Protein AF-A0A6I9QQ20-F1 (afdb_monomer_lite)

Sequence (145 aa):
MTYTHRDGSFVREESRDLIDRATTLIVEHTSESSSSVECSSVEDQVFTELMGPERYGRVRGYGVGVTPIQFSAMSRYTQECRQNNSTAEVRRLETQIQEMSQRHDLQMEELRRSYQTEIVSLRTQMDQITSFLCGFASHQVISYI

Foldseek 3Di:
DQDADPVRHGPDPVVVVLVVQLVVQLVVVCVVDPDPVCSVVSNVVSCCVSQNDDDAQDDPPPPPDDGPVNVVVVVVVVVVVVVVVVPVVVVVVVVVVVVVVVVVVVVVVVVVVVVVVVVVVVVVVVVVVVVVVVVVVVVVVVVPD

Secondary structure (DSSP, 8-state):
---B-TTS-BSSHHHHHHHHHHHHHHHHHHHH---TTSHHHHHHHHHHHHH-PPPTT--TTS-SS--HHHHHHHHHHHHHHHHHHHHHHHHHHHHHHHHHHHHHHHHHHHHHHHHHHHHHHHHHHHHHHHHHHHHHHHHHTGGG-

Radius of gyration: 36.72 Å; chains: 1; bounding box: 86×34×98 Å

Structure (mmCIF, N/CA/C/O backbone):
data_AF-A0A6I9QQ20-F1
#
_entry.id   AF-A0A6I9QQ20-F1
#
loop_
_atom_site.group_PDB
_atom_site.id
_atom_site.type_symbol
_atom_site.label_atom_id
_atom_site.label_alt_id
_atom_site.label_comp_id
_atom_site.label_asym_id
_atom_site.label_entity_id
_atom_site.label_seq_id
_atom_site.pdbx_PDB_ins_code
_atom_site.Cartn_x
_atom_site.Cartn_y
_atom_site.Cartn_z
_atom_site.occupancy
_atom_site.B_iso_or_equiv
_atom_site.auth_seq_id
_atom_site.auth_comp_id
_atom_site.auth_asym_id
_atom_site.auth_atom_id
_atom_site.pdbx_PDB_model_num
ATOM 1 N N . MET A 1 1 ? -26.723 -2.226 14.088 1.00 55.84 1 MET A N 1
ATOM 2 C CA . MET A 1 1 ? -25.850 -1.046 13.947 1.00 55.84 1 MET A CA 1
ATOM 3 C C . MET A 1 1 ? -25.151 -1.155 12.607 1.00 55.84 1 MET A C 1
ATOM 5 O O . MET A 1 1 ? -24.786 -2.270 12.264 1.00 55.84 1 MET A O 1
ATOM 9 N N . THR A 1 2 ? -25.135 -0.054 11.848 1.00 65.94 2 THR A N 1
ATOM 10 C CA . THR A 1 2 ? -24.687 0.062 10.440 1.00 65.94 2 THR A CA 1
ATOM 11 C C . THR A 1 2 ? -25.265 -0.989 9.490 1.00 65.94 2 THR A C 1
ATOM 13 O O . THR A 1 2 ? -24.549 -1.636 8.733 1.00 65.94 2 THR A O 1
ATOM 16 N N . TYR A 1 3 ? -26.590 -1.162 9.525 1.00 76.62 3 TYR A N 1
ATOM 17 C CA . TYR A 1 3 ? -27.270 -1.914 8.473 1.00 76.62 3 TYR A CA 1
ATOM 18 C C . TYR A 1 3 ? -27.456 -0.995 7.264 1.00 76.62 3 TYR A C 1
ATOM 20 O O . TYR A 1 3 ? -27.940 0.133 7.411 1.00 76.62 3 TYR A O 1
ATOM 28 N N . THR A 1 4 ? -27.068 -1.478 6.091 1.00 87.50 4 THR A N 1
ATOM 29 C CA . THR A 1 4 ? -27.287 -0.805 4.812 1.00 87.50 4 THR A CA 1
ATOM 30 C C . THR A 1 4 ? -28.262 -1.614 3.970 1.00 87.50 4 THR A C 1
ATOM 32 O O . THR A 1 4 ? -28.324 -2.845 4.047 1.00 87.50 4 THR A O 1
ATOM 35 N N . HIS A 1 5 ? -29.075 -0.916 3.186 1.00 87.44 5 HIS A N 1
ATOM 36 C CA . HIS A 1 5 ? -29.901 -1.541 2.165 1.00 87.44 5 HIS A CA 1
ATOM 37 C C . HIS A 1 5 ? -29.006 -2.088 1.036 1.00 87.44 5 HIS A C 1
ATOM 39 O O . HIS A 1 5 ? -27.813 -1.791 0.956 1.00 87.44 5 HIS A O 1
ATOM 45 N N . ARG A 1 6 ? -29.572 -2.900 0.132 1.00 90.00 6 ARG A N 1
ATOM 46 C CA . ARG A 1 6 ? -28.817 -3.466 -1.008 1.00 90.00 6 ARG A CA 1
ATOM 47 C C . ARG A 1 6 ? -28.244 -2.403 -1.953 1.00 90.00 6 ARG A C 1
ATOM 49 O O . ARG A 1 6 ? -27.331 -2.708 -2.708 1.00 90.00 6 ARG A O 1
ATOM 56 N N . ASP A 1 7 ? -28.790 -1.194 -1.915 1.00 88.81 7 ASP A N 1
ATOM 57 C CA . ASP A 1 7 ? -28.343 -0.025 -2.675 1.00 88.81 7 ASP A CA 1
ATOM 58 C C . ASP A 1 7 ? -27.189 0.742 -1.994 1.00 88.81 7 ASP A C 1
ATOM 60 O O . ASP A 1 7 ? -26.695 1.721 -2.545 1.00 88.81 7 ASP A O 1
ATOM 64 N N . GLY A 1 8 ? -26.749 0.308 -0.807 1.00 84.75 8 GLY A N 1
ATOM 65 C CA . GLY A 1 8 ? -25.695 0.959 -0.029 1.00 84.75 8 GLY A CA 1
ATOM 66 C C . GLY A 1 8 ? -26.171 2.133 0.830 1.00 84.75 8 GLY A C 1
ATOM 67 O O . GLY A 1 8 ? -25.368 2.696 1.572 1.00 84.75 8 GLY A O 1
ATOM 68 N N . SER A 1 9 ? -27.457 2.492 0.791 1.00 87.06 9 SER A N 1
ATOM 69 C CA . SER A 1 9 ? -28.008 3.541 1.649 1.00 87.06 9 SER A CA 1
ATOM 70 C C . SER A 1 9 ? -28.130 3.073 3.104 1.00 87.06 9 SER A C 1
ATOM 72 O O . SER A 1 9 ? -28.378 1.895 3.391 1.00 87.06 9 SER A O 1
ATOM 74 N N . PHE A 1 10 ? -27.944 3.997 4.052 1.00 87.38 10 PHE A N 1
ATOM 75 C CA . PHE A 1 10 ? -28.132 3.701 5.470 1.00 87.38 10 PHE A CA 1
ATOM 76 C C . PHE A 1 10 ? -29.610 3.478 5.776 1.00 87.38 10 PHE A C 1
ATOM 78 O O . PHE A 1 10 ? -30.455 4.301 5.437 1.00 87.38 10 PHE A O 1
ATOM 85 N N . VAL A 1 11 ? -29.906 2.388 6.484 1.00 88.56 11 VAL A N 1
ATOM 86 C CA . VAL A 1 11 ? -31.283 2.041 6.878 1.00 88.56 11 VAL A CA 1
ATOM 87 C C . VAL A 1 11 ? -31.830 2.987 7.953 1.00 88.56 11 VAL A C 1
ATOM 89 O O . VAL A 1 11 ? -33.040 3.095 8.136 1.00 88.56 11 VAL A O 1
ATOM 92 N N . ARG A 1 12 ? -30.950 3.673 8.692 1.00 88.19 12 ARG A N 1
ATOM 93 C CA . ARG A 1 12 ? -31.314 4.675 9.700 1.00 88.19 12 ARG A CA 1
ATOM 94 C C . ARG A 1 12 ? -30.511 5.946 9.489 1.00 88.19 12 ARG A C 1
ATOM 96 O O . ARG A 1 12 ? -29.294 5.864 9.330 1.00 88.19 12 ARG A O 1
ATOM 103 N N . GLU A 1 13 ? -31.184 7.086 9.603 1.00 87.38 13 GLU A N 1
ATOM 104 C CA . GLU A 1 13 ? -30.554 8.410 9.538 1.00 87.38 13 GLU A CA 1
ATOM 105 C C . GLU A 1 13 ? -29.483 8.571 10.623 1.00 87.38 13 GLU A C 1
ATOM 107 O O . GLU A 1 13 ? -28.357 8.932 10.320 1.00 87.38 13 GLU A O 1
ATOM 112 N N . GLU A 1 14 ? -29.758 8.104 11.847 1.00 88.38 14 GLU A N 1
ATOM 113 C CA . GLU A 1 14 ? -28.791 8.111 12.958 1.00 88.38 14 GLU A CA 1
ATOM 114 C C . GLU A 1 14 ? -27.454 7.432 12.610 1.00 88.38 14 GLU A C 1
ATOM 116 O O . GLU A 1 14 ? -26.406 7.793 13.136 1.00 88.38 14 GLU A O 1
ATOM 121 N N . SER A 1 15 ? -27.474 6.408 11.745 1.00 88.06 15 SER A N 1
ATOM 122 C CA . SER A 1 15 ? -26.243 5.737 11.309 1.00 88.06 15 SER A CA 1
ATOM 123 C C . SER A 1 15 ? -25.470 6.568 10.289 1.00 88.06 15 SER A C 1
ATOM 125 O O . SER A 1 15 ? -24.245 6.497 10.284 1.00 88.06 15 SER A O 1
ATOM 127 N N . ARG A 1 16 ? -26.168 7.345 9.452 1.00 88.81 16 ARG A N 1
ATOM 128 C CA . ARG A 1 16 ? -25.544 8.303 8.537 1.00 88.81 16 ARG A CA 1
ATOM 129 C C . ARG A 1 16 ? -24.888 9.428 9.334 1.00 88.81 16 ARG A C 1
ATOM 131 O O . ARG A 1 16 ? -23.698 9.654 9.150 1.00 88.81 16 ARG A O 1
ATOM 138 N N . ASP A 1 17 ? -25.621 10.032 10.267 1.00 91.38 17 ASP A N 1
ATOM 139 C CA . ASP A 1 17 ? -25.128 11.129 11.111 1.00 91.38 17 ASP A CA 1
ATOM 140 C C . ASP A 1 17 ? -23.896 10.718 11.926 1.00 91.38 17 ASP A C 1
ATOM 142 O O . ASP A 1 17 ? -22.939 11.478 12.061 1.00 91.38 17 ASP A O 1
ATOM 146 N N . LEU A 1 18 ? -23.886 9.486 12.447 1.00 90.44 18 LEU A N 1
ATOM 147 C CA . LEU A 1 18 ? -22.745 8.960 13.194 1.00 90.44 18 LEU A CA 1
ATOM 148 C C . LEU A 1 18 ? -21.483 8.867 12.327 1.00 90.44 18 LEU A C 1
ATOM 150 O O . LEU A 1 18 ? -20.398 9.212 12.794 1.00 90.44 18 LEU A O 1
ATOM 154 N N . ILE A 1 19 ? -21.619 8.391 11.086 1.00 89.69 19 ILE A N 1
ATOM 155 C CA . ILE A 1 19 ? -20.498 8.287 10.147 1.00 89.69 19 ILE A CA 1
ATOM 156 C C . ILE A 1 19 ? -20.031 9.676 9.718 1.00 89.69 19 ILE A C 1
ATOM 158 O O . ILE A 1 19 ? -18.830 9.915 9.721 1.00 89.69 19 ILE A O 1
ATOM 162 N N . ASP A 1 20 ? -20.955 10.590 9.421 1.00 92.31 20 ASP A N 1
ATOM 163 C CA . ASP A 1 20 ? -20.634 11.960 9.006 1.00 92.31 20 ASP A CA 1
ATOM 164 C C . ASP A 1 20 ? -19.887 12.733 10.106 1.00 92.31 20 ASP A C 1
ATOM 166 O O . ASP A 1 20 ? -18.843 13.360 9.879 1.00 92.31 20 ASP A O 1
ATOM 170 N N . ARG A 1 21 ? -20.351 12.589 11.353 1.00 93.75 21 ARG A N 1
ATOM 171 C CA . ARG A 1 21 ? -19.658 13.131 12.523 1.00 93.75 21 ARG A CA 1
ATOM 172 C C . ARG A 1 21 ? -18.279 12.496 12.698 1.00 93.75 21 ARG A C 1
ATOM 174 O O . ARG A 1 21 ? -17.317 13.215 12.948 1.00 93.75 21 ARG A O 1
ATOM 181 N N . ALA A 1 22 ? -18.155 11.178 12.532 1.00 91.75 22 ALA A N 1
ATOM 182 C CA . ALA A 1 22 ? -16.865 10.497 12.621 1.00 91.75 22 ALA A CA 1
ATOM 183 C C . ALA A 1 22 ? -15.871 10.999 11.569 1.00 91.75 22 ALA A C 1
ATOM 185 O O . ALA A 1 22 ? -14.727 11.298 11.902 1.00 91.75 22 ALA A O 1
ATOM 186 N N . THR A 1 23 ? -16.303 11.133 10.313 1.00 91.25 23 THR A N 1
ATOM 187 C CA . THR A 1 23 ? -15.448 11.639 9.235 1.00 91.25 23 THR A CA 1
ATOM 188 C C . THR A 1 23 ? -15.009 13.074 9.483 1.00 91.25 23 THR A C 1
ATOM 190 O O . THR A 1 23 ? -13.848 13.396 9.247 1.00 91.25 23 THR A O 1
ATOM 193 N N . THR A 1 24 ? -15.901 13.912 10.015 1.00 93.25 24 THR A N 1
ATOM 194 C CA . THR A 1 24 ? -15.581 15.303 10.359 1.00 93.25 24 THR A CA 1
ATOM 195 C C . THR A 1 24 ? -14.502 15.373 11.441 1.00 93.25 24 THR A C 1
ATOM 197 O O . THR A 1 24 ? -13.489 16.039 11.242 1.00 93.25 24 THR A O 1
ATOM 200 N N . LEU A 1 25 ? -14.662 14.615 12.532 1.00 91.69 25 LEU A N 1
ATOM 201 C CA . LEU A 1 25 ? -13.691 14.581 13.632 1.00 91.69 25 LEU A CA 1
ATOM 202 C C . LEU A 1 25 ? -12.325 14.035 13.192 1.00 91.69 25 LEU A C 1
ATOM 204 O O . LEU A 1 25 ? -11.288 14.541 13.612 1.00 91.69 25 LEU A O 1
ATOM 208 N N . ILE A 1 26 ? -12.297 13.026 12.312 1.00 89.50 26 ILE A N 1
ATOM 209 C CA . ILE A 1 26 ? -11.035 12.506 11.760 1.00 89.50 26 ILE A CA 1
ATOM 210 C C . ILE A 1 26 ? -10.298 13.602 10.990 1.00 89.50 26 ILE A C 1
ATOM 212 O O . ILE A 1 26 ? -9.090 13.760 11.165 1.00 89.50 26 ILE A O 1
ATOM 216 N N . VAL A 1 27 ? -11.002 14.359 10.145 1.00 89.00 27 VAL A N 1
ATOM 217 C CA . VAL A 1 27 ? -10.392 15.444 9.363 1.00 89.00 27 VAL A CA 1
ATOM 218 C C . VAL A 1 27 ? -9.857 16.541 10.281 1.00 89.00 27 VAL A C 1
ATOM 220 O O . VAL A 1 27 ? -8.718 16.967 10.096 1.00 89.00 27 VAL A O 1
ATOM 223 N N . GLU A 1 28 ? -10.634 16.947 11.286 1.00 87.12 28 GLU A N 1
ATOM 224 C CA . GLU A 1 28 ? -10.242 17.954 12.277 1.00 87.12 28 GLU A CA 1
ATOM 225 C C . GLU A 1 28 ? -8.947 17.550 13.000 1.00 87.12 28 GLU A C 1
ATOM 227 O O . GLU A 1 28 ? -7.921 18.217 12.857 1.00 87.12 28 GLU A O 1
ATOM 232 N N . HIS A 1 29 ? -8.929 16.386 13.647 1.00 83.56 29 HIS A N 1
ATOM 233 C CA . HIS A 1 29 ? -7.763 15.923 14.404 1.00 83.56 29 HIS A CA 1
ATOM 234 C C . HIS A 1 29 ? -6.536 15.606 13.533 1.00 83.56 29 HIS A C 1
ATOM 236 O O . HIS A 1 29 ? -5.397 15.788 13.967 1.00 83.56 29 HIS A O 1
ATOM 242 N N . THR A 1 30 ? -6.733 15.163 12.288 1.00 80.56 30 THR A N 1
ATOM 243 C CA . THR A 1 30 ? -5.616 14.904 11.359 1.00 80.56 30 THR A CA 1
ATOM 244 C C . THR A 1 30 ? -5.019 16.203 10.814 1.00 80.56 30 THR A C 1
ATOM 246 O O . THR A 1 30 ? -3.837 16.250 10.488 1.00 80.56 30 THR A O 1
ATOM 249 N N . SER A 1 31 ? -5.810 17.275 10.719 1.00 70.69 31 SER A N 1
ATOM 250 C CA . SER A 1 31 ? -5.309 18.586 10.292 1.00 70.69 31 SER A CA 1
ATOM 251 C C . SER A 1 31 ? -4.469 19.295 11.363 1.00 70.69 31 SER A C 1
ATOM 253 O O . SER A 1 31 ? -3.602 20.102 11.025 1.00 70.69 31 SER A O 1
ATOM 255 N N . GLU A 1 32 ? -4.665 18.945 12.636 1.00 64.00 32 GLU A N 1
ATOM 256 C CA . GLU A 1 32 ? -3.880 19.453 13.768 1.00 64.00 32 GLU A CA 1
ATOM 257 C C . GLU A 1 32 ? -2.598 18.640 14.015 1.00 64.00 32 GLU A C 1
ATOM 259 O O . GLU A 1 32 ? -1.575 19.200 14.420 1.00 64.00 32 GLU A O 1
ATOM 264 N N . SER A 1 33 ? -2.616 17.334 13.727 1.00 59.97 33 SER A N 1
ATOM 265 C CA . SER A 1 33 ? -1.467 16.448 13.924 1.00 59.97 33 SER A CA 1
ATOM 266 C C . SER A 1 33 ? -0.701 16.187 12.624 1.00 59.97 33 SER A C 1
ATOM 268 O O . SER A 1 33 ? -1.092 15.404 11.762 1.00 59.97 33 SER A O 1
ATOM 270 N N . SER A 1 34 ? 0.460 16.824 12.488 1.00 56.81 34 SER A N 1
ATOM 271 C CA . SER A 1 34 ? 1.343 16.705 11.318 1.00 56.81 34 SER A CA 1
ATOM 272 C C . SER A 1 34 ? 2.273 15.477 11.351 1.00 56.81 34 SER A C 1
ATOM 274 O O . SER A 1 34 ? 3.197 15.388 10.540 1.00 56.81 34 SER A O 1
ATOM 276 N N . SER A 1 35 ? 2.058 14.508 12.257 1.00 57.41 35 SER A N 1
ATOM 277 C CA . SER A 1 35 ? 2.934 13.334 12.399 1.00 57.41 35 SER A CA 1
ATOM 278 C C . SER A 1 35 ? 2.193 11.994 12.273 1.00 57.41 35 SER A C 1
ATOM 280 O O . SER A 1 35 ? 1.206 11.719 12.949 1.00 57.41 35 SER A O 1
ATOM 282 N N . SER A 1 36 ? 2.731 11.101 11.435 1.00 56.22 36 SER A N 1
ATOM 283 C CA . SER A 1 36 ? 2.198 9.751 11.174 1.00 56.22 36 SER A CA 1
ATOM 284 C C . SER A 1 36 ? 2.167 8.827 12.405 1.00 56.22 36 SER A C 1
ATOM 286 O O . SER A 1 36 ? 1.594 7.741 12.326 1.00 56.22 36 SER A O 1
ATOM 288 N N . VAL A 1 37 ? 2.792 9.216 13.521 1.00 52.88 37 VAL A N 1
ATOM 289 C CA . VAL A 1 37 ? 2.860 8.415 14.756 1.00 52.88 37 VAL A CA 1
ATOM 290 C C . VAL A 1 37 ? 1.584 8.571 15.598 1.00 52.88 37 VAL A C 1
ATOM 292 O O . VAL A 1 37 ? 1.302 7.727 16.443 1.00 52.88 37 VAL A O 1
ATOM 295 N N . GLU A 1 38 ? 0.764 9.592 15.335 1.00 56.91 38 GLU A N 1
ATOM 296 C CA . GLU A 1 38 ? -0.429 9.898 16.136 1.00 56.91 38 GLU A CA 1
ATOM 297 C C . GLU A 1 38 ? -1.741 9.362 15.547 1.00 56.91 38 GLU A C 1
ATOM 299 O O . GLU A 1 38 ? -2.786 9.494 16.177 1.00 56.91 38 GLU A O 1
ATOM 304 N N . CYS A 1 39 ? -1.719 8.696 14.387 1.00 58.69 39 CYS A N 1
ATOM 305 C CA . CYS A 1 39 ? -2.946 8.234 13.724 1.00 58.69 39 CYS A CA 1
ATOM 306 C C . CYS A 1 39 ? -3.780 7.281 14.607 1.00 58.69 39 CYS A C 1
ATOM 308 O O . CYS A 1 39 ? -4.996 7.437 14.695 1.00 58.69 39 CYS A O 1
ATOM 310 N N . SER A 1 40 ? -3.137 6.382 15.367 1.00 63.94 40 SER A N 1
ATOM 311 C CA . SER A 1 40 ? -3.844 5.527 16.336 1.00 63.94 40 SER A CA 1
ATOM 312 C C . SER A 1 40 ? -4.439 6.315 17.509 1.00 63.94 40 SER A C 1
ATOM 314 O O . SER A 1 40 ? -5.470 5.930 18.047 1.00 63.94 40 SER A O 1
ATOM 316 N N . SER A 1 41 ? -3.810 7.429 17.906 1.00 76.31 41 SER A N 1
ATOM 317 C CA . SER A 1 41 ? -4.339 8.316 18.949 1.00 76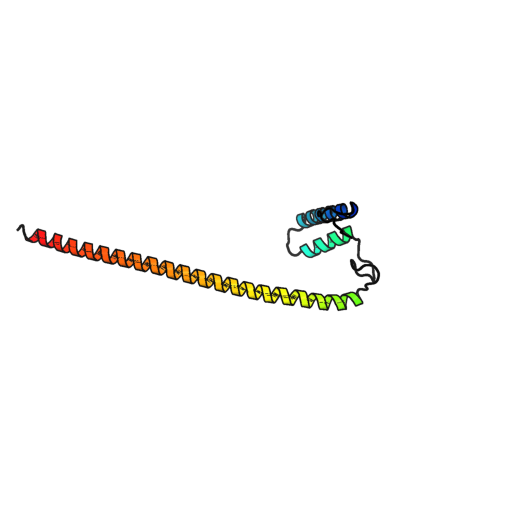.31 41 SER A CA 1
ATOM 318 C C . SER A 1 41 ? -5.555 9.090 18.446 1.00 76.31 41 SER A C 1
ATOM 320 O O . SER A 1 41 ? -6.504 9.279 19.200 1.00 76.31 41 SER A O 1
ATOM 322 N N . VAL A 1 42 ? -5.544 9.516 17.180 1.00 84.31 42 VAL A N 1
ATOM 323 C CA . VAL A 1 42 ? -6.677 10.209 16.554 1.00 84.31 42 VAL A CA 1
ATOM 324 C C . VAL A 1 42 ? -7.889 9.283 16.467 1.00 84.31 42 VAL A C 1
ATOM 326 O O . VAL A 1 42 ? -8.977 9.669 16.885 1.00 84.31 42 VAL A O 1
ATOM 329 N N . GLU A 1 43 ? -7.710 8.041 16.008 1.00 85.00 43 GLU A N 1
ATOM 330 C CA . GLU A 1 43 ? -8.796 7.052 15.970 1.00 85.00 43 GLU A CA 1
ATOM 331 C C . GLU A 1 43 ? -9.408 6.822 17.362 1.00 85.00 43 GLU A C 1
ATOM 333 O O . GLU A 1 43 ? -10.633 6.848 17.518 1.00 85.00 43 GLU A O 1
ATOM 338 N N . ASP A 1 44 ? -8.569 6.661 18.390 1.00 86.00 44 ASP A N 1
ATOM 339 C CA . ASP A 1 44 ? -9.023 6.473 19.769 1.00 86.00 44 ASP A CA 1
ATOM 340 C C . ASP A 1 44 ? -9.747 7.707 20.328 1.00 86.00 44 ASP A C 1
ATOM 342 O O . ASP A 1 44 ? -10.742 7.557 21.048 1.00 86.00 44 ASP A O 1
ATOM 346 N N . GLN A 1 45 ? -9.288 8.919 20.004 1.00 87.69 45 GLN A N 1
ATOM 347 C CA . GLN A 1 45 ? -9.927 10.178 20.403 1.00 87.69 45 GLN A CA 1
ATOM 348 C C . GLN A 1 45 ? -11.305 10.326 19.758 1.00 87.69 45 GLN A C 1
ATOM 350 O O . GLN A 1 45 ? -12.298 10.455 20.479 1.00 87.69 45 GLN A O 1
ATOM 355 N N . VAL A 1 46 ? -11.384 10.184 18.431 1.00 91.06 46 VAL A N 1
ATOM 356 C CA . VAL A 1 46 ? -12.641 10.234 17.668 1.00 91.06 46 VAL A CA 1
ATOM 357 C C . VAL A 1 46 ? -13.631 9.206 18.212 1.00 91.06 46 VAL A C 1
ATOM 359 O O . VAL A 1 46 ? -14.791 9.513 18.491 1.00 91.06 46 VAL A O 1
ATOM 362 N N . PHE A 1 47 ? -13.177 7.971 18.427 1.00 87.62 47 PHE A N 1
ATOM 363 C CA . PHE A 1 47 ? -14.036 6.908 18.933 1.00 87.62 47 PHE A CA 1
ATOM 364 C C . PHE A 1 47 ? -14.512 7.172 20.370 1.00 87.62 47 PHE A C 1
ATOM 366 O O . PHE A 1 47 ? -15.662 6.877 20.702 1.00 87.62 47 PHE A O 1
ATOM 373 N N . THR A 1 48 ? -13.667 7.769 21.218 1.00 88.44 48 THR A N 1
ATOM 374 C CA . THR A 1 48 ? -14.046 8.205 22.572 1.00 88.44 48 THR A CA 1
ATOM 375 C C . THR A 1 48 ? -15.090 9.313 22.542 1.00 88.44 48 THR A C 1
ATOM 377 O O . THR A 1 48 ? -16.014 9.295 23.352 1.00 88.44 48 THR A O 1
ATOM 380 N N . GLU A 1 49 ? -14.984 10.258 21.615 1.00 90.25 49 GLU A N 1
ATOM 381 C CA . GLU A 1 49 ? -15.937 11.359 21.509 1.00 90.25 49 GLU A CA 1
ATOM 382 C C . GLU A 1 49 ? -17.305 10.909 20.970 1.00 90.25 49 GLU A C 1
ATOM 384 O O . GLU A 1 49 ? -18.356 11.401 21.396 1.00 90.25 49 GLU A O 1
ATOM 389 N N . LEU A 1 50 ? -17.308 9.935 20.057 1.00 89.56 50 LEU A N 1
ATOM 390 C CA . LEU A 1 50 ? -18.531 9.373 19.488 1.00 89.56 50 LEU A CA 1
ATOM 391 C C . LEU A 1 50 ? -19.240 8.417 20.452 1.00 89.56 50 LEU A C 1
ATOM 393 O O . LEU A 1 50 ? -20.454 8.501 20.623 1.00 89.56 50 LEU A O 1
ATOM 397 N N . MET A 1 51 ? -18.494 7.495 21.068 1.00 85.00 51 MET A N 1
ATOM 398 C CA . MET A 1 51 ? -19.055 6.397 21.871 1.00 85.00 51 MET A CA 1
ATOM 399 C C . MET A 1 51 ? -19.025 6.665 23.379 1.00 85.00 51 MET A C 1
ATOM 401 O O . MET A 1 51 ? -19.638 5.928 24.157 1.00 85.00 51 MET A O 1
ATOM 405 N N . GLY A 1 52 ? -18.320 7.711 23.798 1.00 87.19 52 GLY A N 1
ATOM 406 C CA . GLY A 1 52 ? -18.056 8.037 25.190 1.00 87.19 52 GLY A CA 1
ATOM 407 C C . GLY A 1 52 ? -16.807 7.344 25.758 1.00 87.19 52 GLY A C 1
ATOM 408 O O . GLY A 1 52 ? -16.254 6.402 25.171 1.00 87.19 52 GLY A O 1
ATOM 409 N N . PRO A 1 53 ? -16.358 7.797 26.943 1.00 84.44 53 PRO A N 1
ATOM 410 C CA . PRO A 1 53 ? -15.236 7.195 27.643 1.00 84.44 53 PRO A CA 1
ATOM 411 C C . PRO A 1 53 ? -15.565 5.782 28.121 1.00 84.44 53 PRO A C 1
ATOM 413 O O . PRO A 1 53 ? -16.703 5.443 28.468 1.00 84.44 53 PRO A O 1
ATOM 416 N N . GLU A 1 54 ? -14.530 4.953 28.169 1.00 83.88 54 GLU A N 1
ATOM 417 C CA . GLU A 1 54 ? -14.625 3.592 28.672 1.00 83.88 54 GLU A CA 1
ATOM 418 C C . GLU A 1 54 ? -14.945 3.576 30.173 1.00 83.88 54 GLU A C 1
ATOM 420 O O . GLU A 1 54 ? -14.434 4.378 30.956 1.00 83.88 54 GLU A O 1
ATOM 425 N N . ARG A 1 55 ? -15.837 2.669 30.585 1.00 82.44 55 ARG A N 1
ATOM 426 C CA . ARG A 1 55 ? -16.291 2.558 31.977 1.00 82.44 55 ARG A CA 1
ATOM 427 C C . ARG A 1 55 ? -15.567 1.420 32.679 1.00 82.44 55 ARG A C 1
ATOM 429 O O . ARG A 1 55 ? -15.338 0.367 32.090 1.00 82.44 55 ARG A O 1
ATOM 436 N N . TYR A 1 56 ? -15.284 1.604 33.967 1.00 82.25 56 TYR A N 1
ATOM 437 C CA . TYR A 1 56 ? -14.593 0.598 34.771 1.00 82.25 56 TYR A CA 1
ATOM 438 C C . TYR A 1 56 ? -15.271 -0.781 34.685 1.00 82.25 56 TYR A C 1
ATOM 440 O O . TYR A 1 56 ? -16.487 -0.908 34.849 1.00 82.25 56 TYR A O 1
ATOM 448 N N . GLY A 1 57 ? -14.466 -1.815 34.428 1.00 78.19 57 GLY A N 1
ATOM 449 C CA . GLY A 1 57 ? -14.913 -3.207 34.368 1.00 78.19 57 GLY A CA 1
ATOM 450 C C . GLY A 1 57 ? -15.638 -3.616 33.081 1.00 78.19 57 GLY A C 1
ATOM 451 O O . GLY A 1 57 ? -16.171 -4.723 33.036 1.00 78.19 57 GLY A O 1
ATOM 452 N N . ARG A 1 58 ? -15.669 -2.776 32.039 1.00 79.81 58 ARG A N 1
ATOM 453 C CA . ARG A 1 58 ? -16.301 -3.095 30.747 1.00 79.81 58 ARG A CA 1
ATOM 454 C C . ARG A 1 58 ? -15.371 -2.766 29.593 1.00 79.81 58 ARG A C 1
ATOM 456 O O . ARG A 1 58 ? -14.708 -1.742 29.653 1.00 79.81 58 ARG A O 1
ATOM 463 N N . VAL A 1 59 ? -15.379 -3.612 28.562 1.00 81.00 59 VAL A N 1
ATOM 464 C CA . VAL A 1 59 ? -14.611 -3.377 27.332 1.00 81.00 59 VAL A CA 1
ATOM 465 C C . VAL A 1 59 ? -15.462 -2.648 26.296 1.00 81.00 59 VAL A C 1
ATOM 467 O O . VAL A 1 59 ? -16.541 -3.114 25.914 1.00 81.00 59 VAL A O 1
ATOM 470 N N . ARG A 1 60 ? -14.984 -1.492 25.838 1.00 80.62 60 ARG A N 1
ATOM 471 C CA . ARG A 1 60 ? -15.657 -0.641 24.852 1.00 80.62 60 ARG A CA 1
ATOM 472 C C . ARG A 1 60 ? -15.839 -1.373 23.517 1.00 80.62 60 ARG A C 1
ATOM 474 O O . ARG A 1 60 ? -14.936 -2.044 23.039 1.00 80.62 60 ARG A O 1
ATOM 481 N N . GLY A 1 61 ? -17.024 -1.253 22.910 1.00 79.19 61 GLY A N 1
ATOM 482 C CA . GLY A 1 61 ? -17.354 -1.881 21.619 1.00 79.19 61 GLY A CA 1
ATOM 483 C C . GLY A 1 61 ? -17.818 -3.346 21.682 1.00 79.19 61 GLY A C 1
ATOM 484 O O . GLY A 1 61 ? -18.347 -3.845 20.694 1.00 79.19 61 GLY A O 1
ATOM 485 N N . TYR A 1 62 ? -17.718 -4.019 22.835 1.00 78.56 62 TYR A N 1
ATOM 486 C CA . TYR A 1 62 ? -18.072 -5.443 22.987 1.00 78.56 62 TYR A CA 1
ATOM 487 C C . TYR A 1 62 ? -19.441 -5.692 23.648 1.00 78.56 62 TYR A C 1
ATOM 489 O O . TYR A 1 62 ? -19.783 -6.821 23.997 1.00 78.56 62 TYR A O 1
ATOM 497 N N . GLY A 1 63 ? -20.251 -4.642 23.810 1.00 70.56 63 GLY A N 1
ATOM 498 C CA . GLY A 1 63 ? -21.581 -4.730 24.413 1.00 70.56 63 GLY A CA 1
ATOM 499 C C . GLY A 1 63 ? -21.560 -4.920 25.934 1.00 70.56 63 GLY A C 1
ATOM 500 O O . GLY A 1 63 ? -20.606 -4.568 26.628 1.00 70.56 63 GLY A O 1
ATOM 501 N N . VAL A 1 64 ? -22.660 -5.434 26.485 1.00 66.44 64 VAL A N 1
ATOM 502 C CA . VAL A 1 64 ? -22.795 -5.688 27.926 1.00 66.44 64 VAL A CA 1
ATOM 503 C C . VAL A 1 64 ? -22.238 -7.077 28.240 1.00 66.44 64 VAL A C 1
ATOM 505 O O . VAL A 1 64 ? -22.803 -8.067 27.793 1.00 66.44 64 VAL A O 1
ATOM 508 N N . GLY A 1 65 ? -21.165 -7.158 29.034 1.00 67.44 65 GLY A N 1
ATOM 509 C CA . GLY A 1 65 ? -20.718 -8.418 29.648 1.00 67.44 65 GLY A CA 1
ATOM 510 C C . GLY A 1 65 ? -19.253 -8.793 29.433 1.00 67.44 65 GLY A C 1
ATOM 511 O O . GLY A 1 65 ? -18.739 -9.608 30.194 1.00 67.44 65 GLY A O 1
ATOM 512 N N . VAL A 1 66 ? -18.555 -8.186 28.469 1.00 72.38 66 VAL A N 1
ATOM 513 C CA . VAL A 1 66 ? -17.120 -8.448 28.287 1.00 72.38 66 VAL A CA 1
ATOM 514 C C . VAL A 1 66 ? -16.316 -7.633 29.293 1.00 72.38 66 VAL A C 1
ATOM 516 O O . VAL A 1 66 ? -16.363 -6.400 29.309 1.00 72.38 66 VAL A O 1
ATOM 519 N N . THR A 1 67 ? -15.576 -8.343 30.142 1.00 77.50 67 THR A N 1
ATOM 520 C CA . THR A 1 67 ? -14.646 -7.754 31.111 1.00 77.50 67 THR A CA 1
ATOM 521 C C . THR A 1 67 ? -13.221 -7.738 30.546 1.00 77.50 67 THR A C 1
ATOM 523 O O . THR A 1 67 ? -12.866 -8.621 29.758 1.00 77.50 67 THR A O 1
ATOM 526 N N . PRO A 1 68 ? -12.365 -6.781 30.956 1.00 74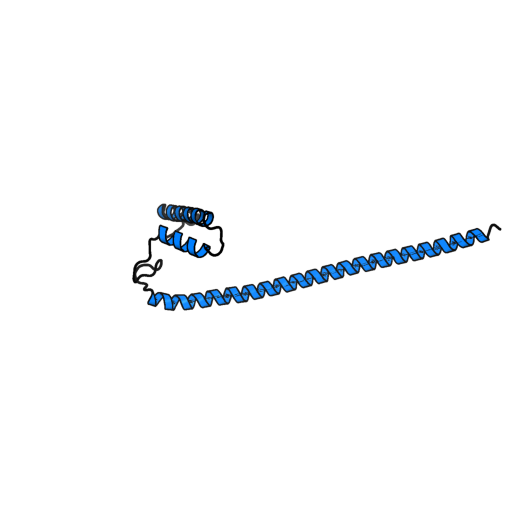.25 68 PRO A N 1
ATOM 527 C CA . PRO A 1 68 ? -10.995 -6.667 30.443 1.00 74.25 68 PRO A CA 1
ATOM 528 C C . PRO A 1 68 ? -10.179 -7.965 30.531 1.00 74.25 68 PRO A C 1
ATOM 530 O O . PRO A 1 68 ? -9.414 -8.286 29.624 1.00 74.25 68 PRO A O 1
ATOM 533 N N . ILE A 1 69 ? -10.388 -8.761 31.586 1.00 75.94 69 ILE A N 1
ATOM 534 C CA . ILE A 1 69 ? -9.686 -10.036 31.791 1.00 75.94 69 ILE A CA 1
ATOM 535 C C . ILE A 1 69 ? -10.032 -11.028 30.673 1.00 75.94 69 ILE A C 1
ATOM 537 O O . ILE A 1 69 ? -9.137 -11.604 30.057 1.00 75.94 69 ILE A O 1
ATOM 541 N N . GLN A 1 70 ? -11.318 -11.180 30.355 1.00 72.50 70 GLN A N 1
ATOM 542 C CA . GLN A 1 70 ? -11.776 -12.072 29.286 1.00 72.50 70 GLN A CA 1
ATOM 543 C C . GLN A 1 70 ? -11.297 -11.595 27.910 1.00 72.50 70 GLN A C 1
ATOM 545 O O . GLN A 1 70 ? -10.906 -12.407 27.071 1.00 72.50 70 GLN A O 1
ATOM 550 N N . PHE A 1 71 ? -11.259 -10.278 27.696 1.00 72.94 71 PHE A N 1
ATOM 551 C CA . PHE A 1 71 ? -10.772 -9.699 26.450 1.00 72.94 71 PHE A CA 1
ATOM 552 C C . PHE A 1 71 ? -9.265 -9.890 26.250 1.00 72.94 71 PHE A C 1
ATOM 554 O O . PHE A 1 71 ? -8.834 -10.241 25.156 1.00 72.94 71 PHE A O 1
ATOM 561 N N . SER A 1 72 ? -8.452 -9.742 27.299 1.00 72.00 72 SER A N 1
ATOM 562 C CA . SER A 1 72 ? -6.992 -9.905 27.198 1.00 72.00 72 SER A CA 1
ATOM 563 C C . SER A 1 72 ? -6.557 -11.316 26.775 1.00 72.00 72 SER A C 1
ATOM 565 O O . SER A 1 72 ? -5.549 -11.486 26.087 1.00 72.00 72 SER A O 1
ATOM 567 N N . ALA A 1 73 ? -7.326 -12.347 27.136 1.00 68.94 73 ALA A N 1
ATOM 568 C CA . ALA A 1 73 ? -7.100 -13.706 26.654 1.00 68.94 73 ALA A CA 1
ATOM 569 C C . ALA A 1 73 ? -7.394 -13.841 25.148 1.00 68.94 73 ALA A C 1
ATOM 571 O O . ALA A 1 73 ? -6.609 -14.460 24.435 1.00 68.94 73 ALA A O 1
ATOM 572 N N . MET A 1 74 ? -8.470 -13.212 24.664 1.00 65.62 74 MET A N 1
ATOM 573 C CA . MET A 1 74 ? -8.871 -13.228 23.252 1.00 65.62 74 MET A CA 1
ATOM 574 C C . MET A 1 74 ? -7.943 -12.386 22.362 1.00 65.62 74 MET A C 1
ATOM 576 O O . MET A 1 74 ? -7.540 -12.822 21.287 1.00 65.62 74 MET A O 1
ATOM 580 N N . SER A 1 75 ? -7.565 -11.194 22.830 1.00 66.62 75 SER A N 1
ATOM 581 C CA . SER A 1 75 ? -6.746 -10.235 22.081 1.00 66.62 75 SER A CA 1
ATOM 582 C C . SER A 1 75 ? -5.379 -10.816 21.694 1.00 66.62 75 SER A C 1
ATOM 584 O O . SER A 1 75 ? -4.931 -10.656 20.556 1.00 66.62 75 SER A O 1
ATOM 586 N N . ARG A 1 76 ? -4.759 -11.601 22.588 1.00 63.19 76 ARG A N 1
ATOM 587 C CA . ARG A 1 76 ? -3.491 -12.302 22.311 1.00 63.19 76 ARG A CA 1
ATOM 588 C C . ARG A 1 76 ? -3.593 -13.266 21.126 1.00 63.19 76 ARG A C 1
ATOM 590 O O . ARG A 1 76 ? -2.713 -13.263 20.273 1.00 63.19 76 ARG A O 1
ATOM 597 N N . TYR A 1 77 ? -4.692 -14.013 21.030 1.00 60.25 77 TYR A N 1
ATOM 598 C CA . TYR A 1 77 ? -4.924 -14.947 19.926 1.00 60.25 77 TYR A CA 1
ATOM 599 C C . TYR A 1 77 ? -5.070 -14.221 18.579 1.00 60.25 77 TYR A C 1
ATOM 601 O O . TYR A 1 77 ? -4.514 -14.638 17.562 1.00 60.25 77 TYR A O 1
ATOM 609 N N . THR A 1 78 ? -5.778 -13.088 18.563 1.00 60.38 78 THR A N 1
ATOM 610 C CA . THR A 1 78 ? -5.969 -12.296 17.337 1.00 60.38 78 THR A CA 1
ATOM 611 C C . THR A 1 78 ? -4.717 -11.530 16.909 1.00 60.38 78 THR A C 1
ATOM 613 O O . THR A 1 78 ? -4.496 -11.348 15.711 1.00 60.38 78 THR A O 1
ATOM 616 N N . GLN A 1 79 ? -3.882 -11.106 17.861 1.00 62.72 79 GLN A N 1
ATOM 617 C CA . GLN A 1 79 ? -2.654 -10.364 17.581 1.00 62.72 79 GLN A CA 1
ATOM 618 C C . GLN A 1 79 ? -1.616 -11.234 16.861 1.00 62.72 79 GLN A C 1
ATOM 620 O O . GLN A 1 79 ? -1.062 -10.810 15.845 1.00 62.72 79 GLN A O 1
ATOM 625 N N . GLU A 1 80 ? -1.411 -12.470 17.327 1.00 59.91 80 GLU A N 1
ATOM 626 C CA . GLU A 1 80 ? -0.490 -13.422 16.690 1.00 59.91 80 GLU A CA 1
ATOM 627 C C . GLU A 1 80 ? -0.902 -13.732 15.243 1.00 59.91 80 GLU A C 1
ATOM 629 O O . GLU A 1 80 ? -0.065 -13.741 14.338 1.00 59.91 80 GLU A O 1
ATOM 634 N N . CYS A 1 81 ? -2.203 -13.895 14.983 1.00 55.88 81 CYS A N 1
ATOM 635 C CA . CYS A 1 81 ? -2.716 -14.134 13.631 1.00 55.88 81 CYS A CA 1
ATOM 636 C C . CYS A 1 81 ? -2.463 -12.949 12.680 1.00 55.88 81 CYS A C 1
ATOM 638 O O . CYS A 1 81 ? -2.214 -13.140 11.488 1.00 55.88 81 CYS A O 1
ATOM 640 N N . ARG A 1 82 ? -2.516 -11.716 13.197 1.00 58.22 82 ARG A N 1
ATOM 641 C CA . ARG A 1 82 ? -2.350 -10.488 12.409 1.00 58.22 82 ARG A CA 1
ATOM 642 C C . ARG A 1 82 ? -0.880 -10.208 12.075 1.00 58.22 82 ARG A C 1
ATOM 644 O O . ARG A 1 82 ? -0.576 -9.778 10.965 1.00 58.22 82 ARG A O 1
ATOM 651 N N . GLN A 1 83 ? 0.035 -10.498 13.001 1.00 58.94 83 GLN A N 1
ATOM 652 C CA . GLN A 1 83 ? 1.474 -10.269 12.815 1.00 58.94 83 GLN A CA 1
ATOM 653 C C . GLN A 1 83 ? 2.141 -11.303 11.899 1.00 58.94 83 GLN A C 1
ATO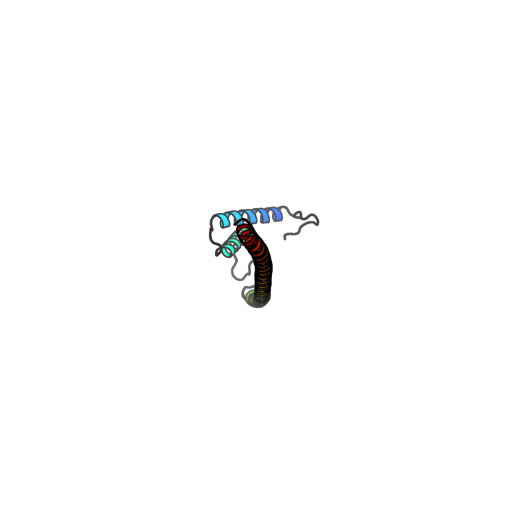M 655 O O . GLN A 1 83 ? 3.000 -10.935 11.094 1.00 58.94 83 GLN A O 1
ATOM 660 N N . ASN A 1 84 ? 1.721 -12.568 11.955 1.00 60.31 84 ASN A N 1
ATOM 661 C CA . ASN A 1 84 ? 2.362 -13.636 11.182 1.00 60.31 84 ASN A CA 1
ATOM 662 C C . ASN A 1 84 ? 2.053 -13.561 9.676 1.00 60.31 84 ASN A C 1
ATOM 664 O O . ASN A 1 84 ? 2.945 -13.768 8.856 1.00 60.31 84 ASN A O 1
ATOM 668 N N . ASN A 1 85 ? 0.824 -13.195 9.298 1.00 61.44 85 ASN A N 1
ATOM 669 C CA . ASN A 1 85 ? 0.432 -13.133 7.885 1.00 61.44 85 ASN A CA 1
ATOM 670 C C . ASN A 1 85 ? 1.001 -11.903 7.162 1.00 61.44 85 ASN A C 1
ATOM 672 O O . ASN A 1 85 ? 1.406 -12.001 6.008 1.00 61.44 85 ASN A O 1
ATOM 676 N N . SER A 1 86 ? 1.074 -10.748 7.833 1.00 68.75 86 SER A N 1
ATOM 677 C CA . SER A 1 86 ? 1.541 -9.512 7.191 1.00 68.75 86 SER A CA 1
ATOM 678 C C . SER A 1 86 ? 3.059 -9.477 7.009 1.00 68.75 86 SER A C 1
ATOM 680 O O . SER A 1 86 ? 3.540 -8.954 6.012 1.00 68.75 86 SER A O 1
ATOM 682 N N . THR A 1 87 ? 3.832 -10.008 7.956 1.00 76.25 87 THR A N 1
ATOM 683 C CA . THR A 1 87 ? 5.301 -9.881 7.927 1.00 76.25 87 THR A CA 1
ATOM 684 C C . THR A 1 87 ? 5.960 -10.856 6.954 1.00 76.25 87 THR A C 1
ATOM 686 O O . THR A 1 87 ? 6.895 -10.483 6.244 1.00 76.25 87 THR A O 1
ATOM 689 N N . ALA A 1 88 ? 5.459 -12.091 6.878 1.00 81.69 88 ALA A N 1
ATOM 690 C CA . ALA A 1 88 ? 5.960 -13.089 5.940 1.00 81.69 88 ALA A CA 1
ATOM 691 C C . ALA A 1 88 ? 5.637 -12.715 4.485 1.00 81.69 88 ALA A C 1
ATOM 693 O O . ALA A 1 88 ? 6.503 -12.824 3.617 1.00 81.69 88 ALA A O 1
ATOM 694 N N . GLU A 1 89 ? 4.421 -12.227 4.229 1.00 84.06 89 GLU A N 1
ATOM 695 C CA . GLU A 1 89 ? 3.991 -11.861 2.879 1.00 84.06 89 GLU A CA 1
ATOM 696 C C . GLU A 1 89 ? 4.703 -10.603 2.367 1.00 84.06 89 GLU A C 1
ATOM 698 O O . GLU A 1 89 ? 5.143 -10.581 1.220 1.00 84.06 89 GLU A O 1
ATOM 703 N N . VAL A 1 90 ? 4.920 -9.596 3.223 1.00 88.25 90 VAL A N 1
ATOM 704 C CA . VAL A 1 90 ? 5.721 -8.412 2.861 1.00 88.25 90 VAL A CA 1
ATOM 705 C C . VAL A 1 90 ? 7.140 -8.819 2.468 1.00 88.25 90 VAL A C 1
ATOM 707 O O . VAL A 1 90 ? 7.596 -8.452 1.390 1.00 88.25 90 VAL A O 1
ATOM 710 N N . ARG A 1 91 ? 7.804 -9.670 3.261 1.00 89.50 91 ARG A N 1
ATOM 711 C CA . ARG A 1 91 ? 9.152 -10.161 2.932 1.00 89.50 91 ARG A CA 1
ATOM 712 C C . ARG A 1 91 ? 9.178 -10.944 1.613 1.00 89.50 91 ARG A C 1
ATOM 714 O O . ARG A 1 91 ? 10.122 -10.823 0.829 1.00 89.50 91 ARG A O 1
ATOM 721 N N . ARG A 1 92 ? 8.146 -11.756 1.352 1.00 94.44 92 ARG A N 1
ATOM 722 C CA . ARG A 1 92 ? 8.010 -12.506 0.093 1.00 94.44 92 ARG A CA 1
ATOM 723 C C . ARG A 1 92 ? 7.918 -11.555 -1.101 1.00 94.44 92 ARG A C 1
ATOM 725 O O . ARG A 1 92 ? 8.616 -11.757 -2.094 1.00 94.44 92 ARG A O 1
ATOM 732 N N . LEU A 1 93 ? 7.084 -10.523 -0.992 1.00 95.69 93 LEU A N 1
ATOM 733 C CA . LEU A 1 93 ? 6.899 -9.516 -2.035 1.00 95.69 93 LEU A CA 1
ATOM 734 C C . LEU A 1 93 ? 8.162 -8.676 -2.254 1.00 95.69 93 LEU A C 1
ATOM 736 O O . LEU A 1 93 ? 8.553 -8.476 -3.400 1.00 95.69 93 LEU A O 1
ATOM 740 N N . GLU A 1 94 ? 8.841 -8.253 -1.188 1.00 95.94 94 GLU A N 1
ATOM 741 C CA . GLU A 1 94 ? 10.127 -7.544 -1.271 1.00 95.94 94 GLU A CA 1
ATOM 742 C C . GLU A 1 94 ? 11.162 -8.353 -2.058 1.00 95.94 94 GLU A C 1
ATOM 744 O O . GLU A 1 94 ? 11.798 -7.833 -2.976 1.00 95.94 94 GLU A O 1
ATOM 749 N N . THR A 1 95 ? 11.270 -9.650 -1.759 1.00 96.56 95 THR A N 1
ATOM 750 C CA . THR A 1 95 ? 12.192 -10.555 -2.462 1.00 96.56 95 THR A CA 1
ATOM 751 C C . THR A 1 95 ? 11.842 -10.653 -3.951 1.00 96.56 95 THR A C 1
ATOM 753 O O . THR A 1 95 ? 12.723 -10.596 -4.808 1.00 96.56 95 THR A O 1
ATOM 756 N N . GLN A 1 96 ? 10.550 -10.747 -4.279 1.00 97.25 96 GLN A N 1
ATOM 757 C CA . GLN A 1 96 ? 10.073 -10.824 -5.661 1.00 97.25 96 GLN A CA 1
ATOM 758 C C . GLN A 1 96 ? 10.343 -9.530 -6.447 1.00 97.25 96 GLN A C 1
ATOM 760 O O . GLN A 1 96 ? 10.735 -9.584 -7.614 1.00 97.25 96 GLN A O 1
ATOM 765 N N . ILE A 1 97 ? 10.157 -8.367 -5.817 1.00 97.12 97 ILE A N 1
ATOM 766 C CA . ILE A 1 97 ? 10.457 -7.060 -6.418 1.00 97.12 97 ILE A CA 1
ATOM 767 C C . ILE A 1 97 ? 11.958 -6.938 -6.687 1.00 97.12 97 ILE A C 1
ATOM 769 O O . ILE A 1 97 ? 12.355 -6.525 -7.778 1.00 97.12 97 ILE A O 1
ATOM 773 N N . GLN A 1 98 ? 12.789 -7.343 -5.727 1.00 97.50 98 GLN A N 1
ATOM 774 C CA . GLN A 1 98 ? 14.240 -7.314 -5.874 1.00 97.50 98 GLN A CA 1
ATOM 775 C C . GLN A 1 98 ? 14.709 -8.204 -7.033 1.00 97.50 98 GLN A C 1
ATOM 777 O O . GLN A 1 98 ? 15.538 -7.778 -7.837 1.00 97.50 98 GLN A O 1
ATOM 782 N N . GLU A 1 99 ? 14.156 -9.411 -7.160 1.00 97.44 99 GLU A N 1
ATOM 783 C CA . GLU A 1 99 ? 14.487 -10.321 -8.259 1.00 97.44 99 GLU A CA 1
ATOM 784 C C . GLU A 1 99 ? 14.069 -9.754 -9.624 1.00 97.44 99 GLU A C 1
ATOM 786 O O . GLU A 1 99 ? 14.855 -9.783 -10.575 1.00 97.44 99 GLU A O 1
ATOM 791 N N . MET A 1 100 ? 12.853 -9.204 -9.735 1.00 97.62 100 MET A N 1
ATOM 792 C CA . MET A 1 100 ? 12.409 -8.565 -10.977 1.00 97.62 100 MET A CA 1
ATOM 793 C C . MET A 1 100 ? 13.296 -7.380 -11.359 1.00 97.62 100 MET A C 1
ATOM 795 O O . MET A 1 100 ? 13.653 -7.262 -12.530 1.00 97.62 100 MET A O 1
ATOM 799 N N . SER A 1 101 ? 13.684 -6.543 -10.391 1.00 96.81 101 SER A N 1
ATOM 800 C CA . SER A 1 101 ? 14.580 -5.407 -10.633 1.00 96.81 101 SER A CA 1
ATOM 801 C C . SER A 1 101 ? 15.922 -5.872 -11.192 1.00 96.81 101 SER A C 1
ATOM 803 O O . SER A 1 101 ? 16.352 -5.382 -12.230 1.00 96.81 101 SER A O 1
ATOM 805 N N . GLN A 1 102 ? 16.540 -6.884 -10.573 1.00 97.50 102 GLN A N 1
ATOM 806 C CA . GLN A 1 102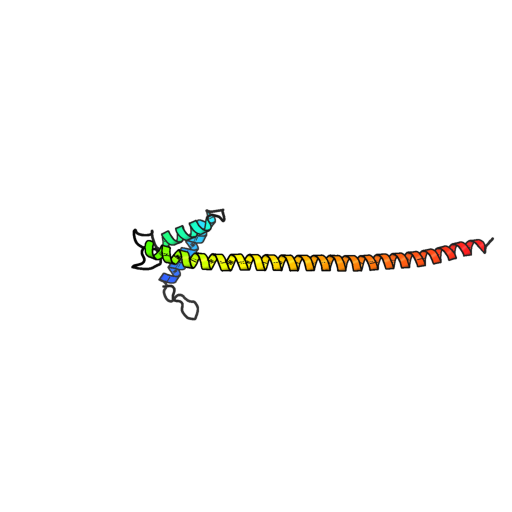 ? 17.819 -7.427 -11.040 1.00 97.50 102 GLN A CA 1
ATOM 807 C C . GLN A 1 102 ? 17.725 -8.003 -12.455 1.00 97.50 102 GLN A C 1
ATOM 809 O O . GLN A 1 102 ? 18.624 -7.792 -13.268 1.00 97.50 102 GLN A O 1
ATOM 814 N N . ARG A 1 103 ? 16.638 -8.718 -12.782 1.00 97.81 103 ARG A N 1
ATOM 815 C CA . ARG A 1 103 ? 16.432 -9.218 -14.151 1.00 97.81 103 ARG A CA 1
ATOM 816 C C . ARG A 1 103 ? 16.312 -8.083 -15.155 1.00 97.81 103 ARG A C 1
ATOM 818 O O . ARG A 1 103 ? 16.884 -8.182 -16.236 1.00 97.81 103 ARG A O 1
ATOM 825 N N . HIS A 1 104 ? 15.590 -7.026 -14.803 1.00 97.25 104 HIS A N 1
ATOM 826 C CA . HIS A 1 104 ? 15.469 -5.846 -15.650 1.00 97.25 104 HIS A CA 1
ATOM 827 C C . HIS A 1 104 ? 16.827 -5.172 -15.875 1.00 97.25 104 HIS A C 1
ATOM 829 O O . HIS A 1 104 ? 17.167 -4.866 -17.016 1.00 97.25 104 HIS A O 1
ATOM 835 N N . ASP A 1 105 ? 17.636 -5.018 -14.826 1.00 96.56 105 ASP A N 1
ATOM 836 C CA . ASP A 1 105 ? 18.975 -4.431 -14.934 1.00 96.56 105 ASP A CA 1
ATOM 837 C C . ASP A 1 105 ? 19.882 -5.261 -15.853 1.00 96.56 105 ASP A C 1
ATOM 839 O O . ASP A 1 105 ? 20.570 -4.721 -16.722 1.00 96.56 105 ASP A O 1
ATOM 843 N N . LEU A 1 106 ? 19.838 -6.592 -15.723 1.00 97.31 106 LEU A N 1
ATOM 844 C CA . LEU A 1 106 ? 20.589 -7.497 -16.594 1.00 97.31 106 LEU A CA 1
ATOM 845 C C . LEU A 1 106 ? 20.142 -7.399 -18.057 1.00 97.31 106 LEU A C 1
ATOM 847 O O . LEU A 1 106 ? 20.995 -7.346 -18.942 1.00 97.31 106 LEU A O 1
ATOM 851 N N . GLN A 1 107 ? 18.833 -7.332 -18.314 1.00 97.25 107 GLN A N 1
ATOM 852 C CA . GLN A 1 107 ? 18.297 -7.162 -19.668 1.00 97.25 107 GLN A CA 1
ATOM 853 C C . GLN A 1 107 ? 18.725 -5.829 -20.288 1.00 97.25 107 GLN A C 1
ATOM 855 O O . GLN A 1 107 ? 19.109 -5.785 -21.457 1.00 97.25 107 GLN A O 1
ATOM 860 N N . MET A 1 108 ? 18.709 -4.749 -19.505 1.00 97.00 108 MET A N 1
ATOM 861 C CA . MET A 1 108 ? 19.165 -3.435 -19.958 1.00 97.00 108 MET A CA 1
ATOM 862 C C . MET A 1 108 ? 20.658 -3.440 -20.295 1.00 97.00 108 MET A C 1
ATOM 864 O O . MET A 1 108 ? 21.061 -2.894 -21.322 1.00 97.00 108 MET A O 1
ATOM 868 N N . GLU A 1 109 ? 21.479 -4.093 -19.475 1.00 97.19 109 GLU A N 1
ATOM 869 C CA . GLU A 1 109 ? 22.915 -4.220 -19.724 1.00 97.19 109 GLU A CA 1
ATOM 870 C C . GLU A 1 109 ? 23.234 -5.094 -20.940 1.00 97.19 109 GLU A C 1
ATOM 872 O O . GLU A 1 109 ? 24.133 -4.771 -21.719 1.00 97.19 109 GLU A O 1
ATOM 877 N N . GLU A 1 110 ? 22.500 -6.186 -21.136 1.00 97.31 110 GLU A N 1
ATOM 878 C CA . GLU A 1 110 ? 22.644 -7.035 -22.317 1.00 97.31 110 GLU A CA 1
ATOM 879 C C . GLU A 1 110 ? 22.272 -6.278 -23.593 1.00 97.31 110 GLU A C 1
ATOM 881 O O . GLU A 1 110 ? 23.060 -6.244 -24.543 1.00 97.31 110 GLU A O 1
ATOM 886 N N . LEU A 1 111 ? 21.130 -5.588 -23.587 1.00 97.56 111 LEU A N 1
ATOM 887 C CA . LEU A 1 111 ? 20.691 -4.764 -24.707 1.00 97.56 111 LEU A CA 1
ATOM 888 C C . LEU A 1 111 ? 21.708 -3.653 -25.012 1.00 97.56 111 LEU A C 1
ATOM 890 O O . LEU A 1 111 ? 22.076 -3.436 -26.168 1.00 97.56 111 LEU A O 1
ATOM 894 N N . ARG A 1 112 ? 22.231 -2.989 -23.973 1.00 97.56 112 ARG A N 1
ATOM 895 C CA . ARG A 1 112 ? 23.281 -1.970 -24.100 1.00 97.56 112 ARG A CA 1
ATOM 896 C C . ARG A 1 112 ? 24.543 -2.543 -24.743 1.00 97.56 112 ARG A C 1
ATOM 898 O O . ARG A 1 112 ? 25.101 -1.913 -25.642 1.00 97.56 112 ARG A O 1
ATOM 905 N N . ARG A 1 113 ? 24.998 -3.725 -24.311 1.00 96.69 113 ARG A N 1
ATOM 906 C CA . ARG A 1 113 ? 26.162 -4.397 -24.912 1.00 96.69 113 ARG A CA 1
ATOM 907 C C . ARG A 1 113 ? 25.907 -4.762 -26.366 1.00 96.69 113 ARG A C 1
ATOM 909 O O . ARG A 1 113 ? 26.780 -4.503 -27.189 1.00 96.69 113 ARG A O 1
ATOM 916 N N . SER A 1 114 ? 24.728 -5.291 -26.687 1.00 97.75 114 SER A N 1
ATOM 917 C CA . SER A 1 114 ? 24.348 -5.623 -28.063 1.00 97.75 114 SER A CA 1
ATOM 918 C C . SER A 1 114 ? 24.509 -4.411 -28.983 1.00 97.75 114 SER A C 1
ATOM 920 O O . SER A 1 114 ? 25.283 -4.459 -29.941 1.00 97.75 114 SER A O 1
ATOM 922 N N . 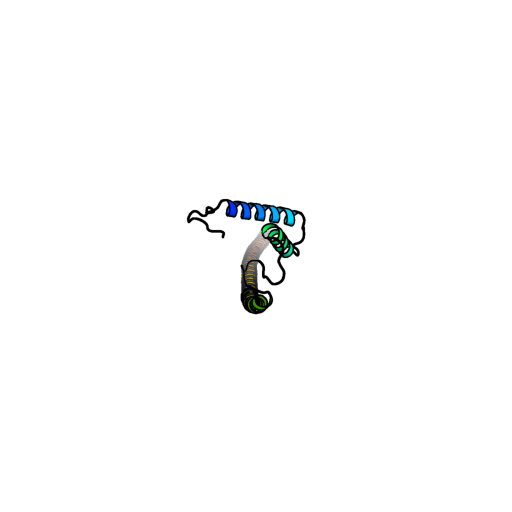TYR A 1 115 ? 23.894 -3.279 -28.631 1.00 97.12 115 TYR A N 1
ATOM 923 C CA . TYR A 1 115 ? 24.032 -2.048 -29.414 1.00 97.12 115 TYR A CA 1
ATOM 924 C C . TYR A 1 115 ? 25.480 -1.559 -29.512 1.00 97.12 115 TYR A C 1
ATOM 926 O O . TYR A 1 115 ? 25.919 -1.120 -30.574 1.00 97.12 115 TYR A O 1
ATOM 934 N N . GLN A 1 116 ? 26.258 -1.651 -28.429 1.00 96.75 116 GLN A N 1
ATOM 935 C CA . GLN A 1 116 ? 27.674 -1.280 -28.472 1.00 96.75 116 GLN A CA 1
ATOM 936 C C . GLN A 1 116 ? 28.470 -2.146 -29.452 1.00 96.75 116 GLN A C 1
ATOM 938 O O . GLN A 1 116 ? 29.271 -1.608 -30.217 1.00 96.75 116 GLN A O 1
ATOM 943 N N . THR A 1 117 ? 28.250 -3.463 -29.457 1.00 96.38 117 THR A N 1
ATOM 944 C CA . THR A 1 117 ? 28.948 -4.370 -30.379 1.00 96.38 117 THR A CA 1
ATOM 945 C C . THR A 1 117 ? 28.608 -4.080 -31.837 1.00 96.38 117 THR A C 1
ATOM 947 O O . THR A 1 117 ? 29.508 -4.052 -32.677 1.00 96.38 117 THR A O 1
ATOM 950 N N . GLU A 1 118 ? 27.344 -3.773 -32.129 1.00 97.25 118 GLU A N 1
ATOM 951 C CA . GLU A 1 118 ? 26.894 -3.407 -33.470 1.00 97.25 118 GLU A CA 1
ATOM 952 C C . GLU A 1 118 ? 27.545 -2.098 -33.942 1.00 97.25 118 GLU A C 1
ATOM 954 O O . GLU A 1 118 ? 28.126 -2.048 -35.026 1.00 97.25 118 GLU A O 1
ATOM 959 N N . ILE A 1 119 ? 27.566 -1.063 -33.092 1.00 96.88 119 ILE A N 1
ATOM 960 C CA . ILE A 1 119 ? 28.217 0.220 -33.404 1.00 96.88 119 ILE A CA 1
ATOM 961 C C . ILE A 1 119 ? 29.714 0.035 -33.686 1.00 96.88 119 ILE A C 1
ATOM 963 O O . ILE A 1 119 ? 30.243 0.623 -34.630 1.00 96.88 119 ILE A O 1
ATOM 967 N N . VAL A 1 120 ? 30.417 -0.765 -32.880 1.00 96.81 120 VAL A N 1
ATOM 968 C CA . VAL A 1 120 ? 31.855 -1.024 -33.073 1.00 96.81 120 VAL A CA 1
ATOM 969 C C . VAL A 1 120 ? 32.110 -1.804 -34.363 1.00 96.81 120 VAL A C 1
ATOM 971 O O . VAL A 1 120 ? 33.059 -1.496 -35.088 1.00 96.81 120 VAL A O 1
ATOM 974 N N . SER A 1 121 ? 31.255 -2.778 -34.680 1.00 96.88 121 SER A N 1
ATOM 975 C CA . SER A 1 121 ? 31.336 -3.531 -35.933 1.00 96.88 121 SER A CA 1
ATOM 976 C C . SER A 1 121 ? 31.176 -2.611 -37.145 1.00 96.88 121 SER A C 1
ATOM 978 O O . SER A 1 121 ? 32.034 -2.611 -38.029 1.00 96.88 121 SER A O 1
ATOM 980 N N . LEU A 1 122 ? 30.152 -1.752 -37.140 1.00 96.62 122 LEU A N 1
ATOM 981 C CA . LEU A 1 122 ? 29.909 -0.783 -38.211 1.00 96.62 122 LEU A CA 1
ATOM 982 C C . LEU A 1 122 ? 31.076 0.195 -38.379 1.00 96.62 122 LEU A C 1
ATOM 984 O O . LEU A 1 122 ? 31.510 0.449 -39.500 1.00 96.62 122 LEU A O 1
ATOM 988 N N . ARG A 1 123 ? 31.637 0.708 -37.277 1.00 96.12 123 ARG A N 1
ATOM 989 C CA . ARG A 1 123 ? 32.833 1.567 -37.326 1.00 96.12 123 ARG A CA 1
ATOM 990 C C . ARG A 1 123 ? 34.015 0.856 -37.974 1.00 96.12 123 ARG A C 1
ATOM 992 O O . ARG A 1 123 ? 34.645 1.409 -38.864 1.00 96.12 123 ARG A O 1
ATOM 999 N N . THR A 1 124 ? 34.255 -0.393 -37.588 1.00 96.38 124 THR A N 1
ATOM 1000 C CA . THR A 1 124 ? 35.357 -1.192 -38.135 1.00 96.38 124 THR A CA 1
ATOM 1001 C C . THR A 1 124 ? 35.181 -1.434 -39.636 1.00 96.38 124 THR A C 1
ATOM 1003 O O . THR A 1 124 ? 36.143 -1.331 -40.393 1.00 96.38 124 THR A O 1
ATOM 1006 N N . GLN A 1 125 ? 33.956 -1.716 -40.090 1.00 96.38 125 GLN A N 1
ATOM 1007 C CA . GLN A 1 125 ? 33.653 -1.851 -41.519 1.00 96.38 125 GLN A CA 1
ATOM 1008 C C . GLN A 1 125 ? 33.913 -0.544 -42.281 1.00 96.38 125 GLN A C 1
ATOM 1010 O O . GLN A 1 125 ? 34.517 -0.561 -43.354 1.00 96.38 125 GLN A O 1
ATOM 1015 N N . MET A 1 126 ? 33.509 0.594 -41.713 1.00 95.31 126 MET A N 1
ATOM 1016 C CA . MET A 1 126 ? 33.773 1.911 -42.301 1.00 95.31 126 MET A CA 1
ATOM 1017 C C . MET A 1 126 ? 35.273 2.216 -42.384 1.00 95.31 126 MET A C 1
ATOM 1019 O O . MET A 1 126 ? 35.739 2.702 -43.416 1.00 95.31 126 MET A O 1
ATOM 1023 N N . ASP A 1 127 ? 36.042 1.887 -41.348 1.00 94.88 127 ASP A N 1
ATOM 1024 C CA . ASP A 1 127 ? 37.496 2.067 -41.334 1.00 94.88 127 ASP A CA 1
ATOM 1025 C C . ASP A 1 127 ? 38.180 1.191 -42.392 1.00 94.88 127 ASP A C 1
ATOM 1027 O O . ASP A 1 127 ? 39.072 1.653 -43.107 1.00 94.88 127 ASP A O 1
ATOM 1031 N N . GLN A 1 128 ? 37.718 -0.053 -42.566 1.00 94.44 128 GLN A N 1
ATOM 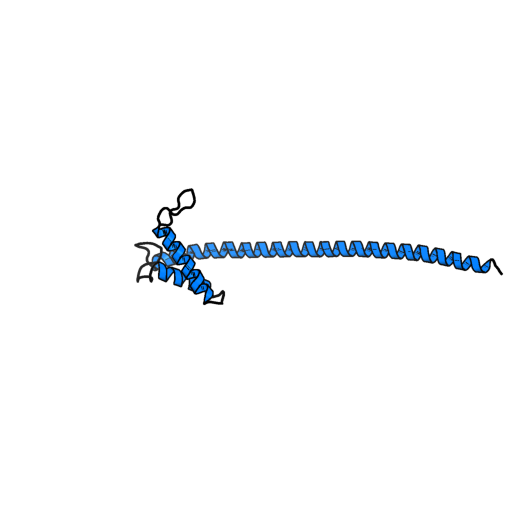1032 C CA . GLN A 1 128 ? 38.208 -0.947 -43.618 1.00 94.44 128 GLN A CA 1
ATOM 1033 C C . GLN A 1 128 ? 37.973 -0.354 -45.012 1.00 94.44 128 GLN A C 1
ATOM 1035 O O . GLN A 1 128 ? 38.919 -0.256 -45.796 1.00 94.44 128 GLN A O 1
ATOM 1040 N N . ILE A 1 129 ? 36.752 0.106 -45.309 1.00 94.25 129 ILE A N 1
ATOM 1041 C CA . ILE A 1 129 ? 36.427 0.746 -46.596 1.00 94.25 129 ILE A CA 1
ATOM 1042 C C . ILE A 1 129 ? 37.284 1.998 -46.808 1.00 94.25 129 ILE A C 1
ATOM 1044 O O . ILE A 1 129 ? 37.857 2.191 -47.881 1.00 94.25 129 ILE A O 1
ATOM 1048 N N . THR A 1 130 ? 37.421 2.828 -45.774 1.00 93.62 130 THR A N 1
ATOM 1049 C CA . THR A 1 130 ? 38.216 4.061 -45.830 1.00 93.62 130 THR A CA 1
ATOM 1050 C C . THR A 1 130 ? 39.685 3.757 -46.124 1.00 93.62 130 THR A C 1
ATOM 1052 O O . THR A 1 130 ? 40.286 4.388 -46.993 1.00 93.62 130 THR A O 1
ATOM 1055 N N . SER A 1 131 ? 40.258 2.746 -45.464 1.00 88.88 131 SER A N 1
ATOM 1056 C CA . SER A 1 131 ? 41.643 2.321 -45.693 1.00 88.88 131 SER A CA 1
ATOM 1057 C C . SER A 1 131 ? 41.872 1.811 -47.121 1.00 88.88 131 SER A C 1
ATOM 1059 O O . SER A 1 131 ? 42.875 2.164 -47.745 1.00 88.88 131 SER A O 1
ATOM 1061 N N . PHE A 1 132 ? 40.913 1.059 -47.673 1.00 90.38 132 PHE A N 1
ATOM 1062 C CA . PHE A 1 132 ? 40.960 0.581 -49.051 1.00 90.38 132 PHE A CA 1
ATOM 1063 C C . PHE A 1 132 ? 40.980 1.760 -50.031 1.00 90.38 132 PHE A C 1
ATOM 1065 O O . PHE A 1 132 ? 41.870 1.844 -50.875 1.00 90.38 132 PHE A O 1
ATOM 1072 N N . LEU A 1 133 ? 40.070 2.726 -49.871 1.00 87.44 133 LEU A N 1
ATOM 1073 C CA . LEU A 1 133 ? 39.995 3.910 -50.734 1.00 87.44 133 LEU A CA 1
ATOM 1074 C C . LEU A 1 133 ? 41.253 4.795 -50.653 1.00 87.44 133 LEU A C 1
ATOM 1076 O O . LEU A 1 133 ? 41.749 5.240 -51.690 1.00 87.44 133 LEU A O 1
ATOM 1080 N N . CYS A 1 134 ? 41.819 5.004 -49.460 1.00 79.88 134 CYS A N 1
ATOM 1081 C CA . CYS A 1 134 ? 43.088 5.725 -49.291 1.00 79.88 134 CYS A CA 1
ATOM 1082 C C . CYS A 1 134 ? 44.261 5.022 -49.999 1.00 79.88 134 CYS A C 1
ATOM 1084 O O . CYS A 1 134 ? 45.114 5.685 -50.597 1.00 79.88 134 CYS A O 1
ATOM 1086 N N . GLY A 1 135 ? 44.289 3.685 -49.987 1.00 76.19 135 GLY A N 1
ATOM 1087 C CA . GLY A 1 135 ? 45.261 2.892 -50.743 1.00 76.19 135 GLY A CA 1
ATOM 1088 C C . GLY A 1 135 ? 45.186 3.138 -52.256 1.00 76.19 135 GLY A C 1
ATOM 1089 O O . GLY A 1 135 ? 46.219 3.319 -52.901 1.00 76.19 135 GLY A O 1
ATOM 1090 N N . PHE A 1 136 ? 43.976 3.238 -52.820 1.00 71.00 136 PHE A N 1
ATOM 1091 C CA . PHE A 1 136 ? 43.773 3.563 -54.241 1.00 71.00 136 PHE A CA 1
ATOM 1092 C C . PHE A 1 136 ? 44.170 5.001 -54.589 1.00 71.00 136 PHE A C 1
ATOM 1094 O O . PHE A 1 136 ? 44.828 5.225 -55.607 1.00 71.00 136 PHE A O 1
ATOM 1101 N N . ALA A 1 137 ? 43.814 5.970 -53.741 1.00 65.00 137 ALA A N 1
ATOM 1102 C CA . ALA A 1 137 ? 44.174 7.374 -53.942 1.00 65.00 137 ALA A CA 1
ATOM 1103 C C . ALA A 1 137 ? 45.700 7.584 -53.951 1.00 65.00 137 ALA A C 1
ATOM 1105 O O . ALA A 1 137 ? 46.215 8.367 -54.745 1.00 65.00 137 ALA A O 1
ATOM 1106 N N . SER A 1 138 ? 46.429 6.821 -53.131 1.00 59.66 138 SER A N 1
ATOM 1107 C CA . SER A 1 138 ? 47.898 6.848 -53.072 1.00 59.66 138 SER A CA 1
ATOM 1108 C C . SER A 1 138 ? 48.560 6.260 -54.330 1.00 59.66 138 SER A C 1
ATOM 1110 O O . SER A 1 138 ? 49.649 6.684 -54.708 1.00 59.66 138 SER A O 1
ATOM 1112 N N . HIS A 1 139 ? 47.909 5.304 -55.004 1.00 56.50 139 HIS A N 1
ATOM 1113 C CA . HIS A 1 139 ? 48.443 4.643 -56.203 1.00 56.50 139 HIS A CA 1
ATOM 1114 C C . HIS A 1 139 ? 48.234 5.468 -57.488 1.00 56.50 139 HIS A C 1
ATOM 1116 O O . HIS A 1 139 ? 49.036 5.386 -58.415 1.00 56.50 139 HIS A O 1
ATOM 1122 N N . GLN A 1 140 ? 47.196 6.312 -57.540 1.00 56.44 140 GLN A N 1
ATOM 1123 C CA . GLN A 1 140 ? 46.906 7.175 -58.698 1.00 56.44 140 GLN A CA 1
ATOM 1124 C C . GLN A 1 140 ? 47.883 8.357 -58.846 1.00 56.44 140 GLN A C 1
ATOM 1126 O O . GLN A 1 140 ? 48.060 8.864 -59.949 1.00 56.44 140 GLN A O 1
ATOM 1131 N N . VAL A 1 141 ? 48.567 8.769 -57.770 1.00 54.19 141 VAL A N 1
ATOM 1132 C CA . VAL A 1 141 ? 49.561 9.863 -57.805 1.00 54.19 141 VAL A CA 1
ATOM 1133 C C . VAL A 1 141 ? 50.896 9.420 -58.427 1.00 54.19 141 VAL A C 1
ATOM 1135 O O . VAL A 1 141 ? 51.620 10.246 -58.971 1.00 54.19 141 VAL A O 1
ATOM 1138 N N . ILE A 1 142 ? 51.210 8.119 -58.421 1.00 52.38 142 ILE A N 1
ATOM 1139 C CA . ILE A 1 142 ? 52.478 7.585 -58.957 1.00 52.38 142 ILE A CA 1
ATOM 1140 C C . ILE A 1 142 ? 52.407 7.345 -60.479 1.00 52.38 142 ILE A C 1
ATOM 1142 O O . ILE A 1 142 ? 53.439 7.269 -61.133 1.00 52.38 142 ILE A O 1
ATOM 1146 N N . SER A 1 143 ? 51.211 7.288 -61.075 1.00 48.94 143 SER A N 1
ATOM 1147 C CA . SER A 1 143 ? 51.043 7.046 -62.521 1.00 48.94 143 SER A CA 1
ATOM 1148 C C . SER A 1 143 ? 51.070 8.318 -63.395 1.00 48.94 143 SER A C 1
ATOM 1150 O O . SER A 1 143 ? 50.866 8.212 -64.604 1.00 48.94 143 SER A O 1
ATOM 1152 N N . TYR A 1 144 ? 51.298 9.502 -62.812 1.00 48.56 144 TYR A N 1
ATOM 1153 C CA . TYR A 1 144 ? 51.336 10.801 -63.511 1.00 48.56 144 TYR A CA 1
ATOM 1154 C C . TYR A 1 144 ? 52.664 11.570 -63.316 1.00 48.56 144 TYR A C 1
ATOM 1156 O O . TYR A 1 144 ? 52.684 12.800 -63.383 1.00 48.56 144 TYR A O 1
ATOM 1164 N N . ILE A 1 145 ? 53.773 10.854 -63.096 1.00 46.59 145 ILE A N 1
ATOM 1165 C CA . ILE A 1 145 ? 55.155 11.356 -63.233 1.00 46.59 145 ILE A CA 1
ATOM 1166 C C . ILE A 1 145 ? 55.883 10.429 -64.203 1.00 46.59 145 ILE A C 1
ATOM 1168 O O . ILE A 1 145 ? 56.571 10.954 -65.104 1.00 46.59 145 ILE A O 1
#

pLDDT: mean 81.41, std 14.57, range [46.59, 97.81]

InterPro domains:
  IPR004252 Probable transposase, Ptta/En/Spm, plant [PF03004] (2-68)

Organism: Elaeis guineensis var. tenera (NCBI:txid51953)